Protein AF-A0A4U3AZI5-F1 (afdb_monomer_lite)

Secondary structure (DSSP, 8-state):
--HHHHHHHHHHHT-TTS-SEETTEE-S-S------HHHHHHHHHHHHHHHHHHHHHHHHHTTS-HHHHHHTT--GGGHHHHT----SSS-SS--------GGG-

Radius of gyration: 21.15 Å; chains: 1; bounding box: 40×31×58 Å

Structure (mmCIF, N/CA/C/O backbone):
data_AF-A0A4U3AZI5-F1
#
_entry.id   AF-A0A4U3AZI5-F1
#
loop_
_atom_site.group_PDB
_atom_site.id
_atom_site.type_symbol
_atom_site.label_atom_id
_atom_site.label_alt_id
_atom_site.label_comp_id
_atom_site.label_asym_id
_atom_site.label_entity_id
_atom_site.label_seq_id
_atom_site.pdbx_PDB_ins_code
_atom_site.Cartn_x
_atom_site.Cartn_y
_atom_site.Cartn_z
_atom_site.occupancy
_atom_site.B_iso_or_equiv
_atom_site.auth_seq_id
_atom_site.auth_comp_id
_atom_site.auth_asym_id
_atom_site.auth_atom_id
_atom_site.pdbx_PDB_model_num
ATOM 1 N N . MET A 1 1 ? 6.540 19.844 -32.764 1.00 66.69 1 MET A N 1
ATOM 2 C CA . MET A 1 1 ? 6.339 18.634 -31.931 1.00 66.69 1 MET A CA 1
ATOM 3 C C . MET A 1 1 ? 7.691 17.937 -31.779 1.00 66.69 1 MET A C 1
ATOM 5 O O . MET A 1 1 ? 8.372 17.793 -32.791 1.00 66.69 1 MET A O 1
ATOM 9 N N . SER A 1 2 ? 8.135 17.612 -30.559 1.00 89.12 2 SER A N 1
ATOM 10 C CA . SER A 1 2 ? 9.467 17.022 -30.317 1.00 89.12 2 SER A CA 1
ATOM 11 C C . SER A 1 2 ? 9.556 15.577 -30.831 1.00 89.12 2 SER A C 1
ATOM 13 O O . SER A 1 2 ? 8.527 14.937 -31.050 1.00 89.12 2 SER A O 1
ATOM 15 N N . GLN A 1 3 ? 10.779 15.067 -31.036 1.00 91.88 3 GLN A N 1
ATOM 16 C CA . GLN A 1 3 ? 11.016 13.662 -31.406 1.00 91.88 3 GLN A CA 1
ATOM 17 C C . GLN A 1 3 ? 10.402 12.712 -30.368 1.00 91.88 3 GLN A C 1
ATOM 19 O O . GLN A 1 3 ? 9.642 11.823 -30.727 1.00 91.88 3 GLN A O 1
ATOM 24 N N . TYR A 1 4 ? 10.604 13.022 -29.087 1.00 91.19 4 TYR A N 1
ATOM 25 C CA . TYR A 1 4 ? 9.994 12.334 -27.954 1.00 91.19 4 TYR A CA 1
ATOM 26 C C . TYR A 1 4 ? 8.475 12.143 -28.090 1.00 91.19 4 TYR A C 1
ATOM 28 O O . TYR A 1 4 ? 7.979 11.027 -27.982 1.00 91.19 4 TYR A O 1
ATOM 36 N N . ILE A 1 5 ? 7.730 13.223 -28.370 1.00 90.94 5 ILE A N 1
ATOM 37 C CA . ILE A 1 5 ? 6.263 13.161 -28.481 1.00 90.94 5 ILE A CA 1
ATOM 38 C C . ILE A 1 5 ? 5.841 12.252 -29.644 1.00 90.94 5 ILE A C 1
ATOM 40 O O . ILE A 1 5 ? 4.849 11.533 -29.524 1.00 90.94 5 ILE A O 1
ATOM 44 N N . ARG A 1 6 ? 6.583 12.269 -30.762 1.00 92.94 6 ARG A N 1
ATOM 45 C CA . ARG A 1 6 ? 6.298 11.401 -31.914 1.00 92.94 6 ARG A CA 1
ATOM 46 C C . ARG A 1 6 ? 6.505 9.933 -31.565 1.00 92.94 6 ARG A C 1
ATOM 48 O O . ARG A 1 6 ? 5.579 9.149 -31.745 1.00 92.94 6 ARG A O 1
ATOM 55 N N . ASP A 1 7 ? 7.667 9.598 -31.016 1.00 92.75 7 ASP A N 1
ATOM 56 C CA . ASP A 1 7 ? 8.034 8.210 -30.722 1.00 92.75 7 ASP A CA 1
ATOM 57 C C . ASP A 1 7 ? 7.118 7.608 -29.655 1.00 92.75 7 ASP A C 1
ATOM 59 O O . ASP A 1 7 ? 6.629 6.487 -29.793 1.00 92.75 7 ASP A O 1
ATOM 63 N N . ARG A 1 8 ? 6.791 8.401 -28.629 1.00 92.25 8 ARG A N 1
ATOM 64 C CA . ARG A 1 8 ? 5.822 8.045 -27.595 1.00 92.25 8 ARG A CA 1
ATOM 65 C C . ARG A 1 8 ? 4.450 7.726 -28.178 1.00 92.25 8 ARG A C 1
ATOM 67 O O . ARG A 1 8 ? 3.861 6.693 -27.856 1.00 92.25 8 ARG A O 1
ATOM 74 N N . LYS A 1 9 ? 3.936 8.617 -29.031 1.00 91.56 9 LYS A N 1
ATOM 75 C CA . LYS A 1 9 ? 2.623 8.457 -29.663 1.00 91.56 9 LYS A CA 1
ATOM 76 C C . LYS A 1 9 ? 2.597 7.232 -30.575 1.00 91.56 9 LYS A C 1
ATOM 78 O O . LYS A 1 9 ? 1.633 6.474 -30.539 1.00 91.56 9 LYS A O 1
ATOM 83 N N . GLU A 1 10 ? 3.656 7.008 -31.350 1.00 93.44 10 GLU A N 1
ATOM 84 C CA . GLU A 1 10 ? 3.783 5.822 -32.199 1.00 93.44 10 GLU A CA 1
ATOM 85 C C . GLU A 1 10 ? 3.831 4.536 -31.363 1.00 93.44 10 GLU A C 1
ATOM 87 O O . GLU A 1 10 ? 3.127 3.572 -31.667 1.00 93.44 10 GLU A O 1
ATOM 92 N N . PHE A 1 11 ? 4.600 4.516 -30.275 1.00 92.25 11 PHE A N 1
ATOM 93 C CA . PHE A 1 11 ? 4.698 3.357 -29.394 1.00 92.25 11 PHE A CA 1
ATOM 94 C C . PHE A 1 11 ? 3.354 2.999 -28.754 1.00 92.25 11 PHE A C 1
ATOM 96 O O . PHE A 1 11 ? 2.910 1.856 -28.869 1.00 92.25 11 PHE A O 1
ATOM 103 N N . TYR A 1 12 ? 2.679 3.966 -28.126 1.00 92.31 12 TYR A N 1
ATOM 104 C CA . TYR A 1 12 ? 1.413 3.708 -27.439 1.00 92.31 12 TYR A CA 1
ATOM 105 C C . TYR A 1 12 ? 0.230 3.482 -28.385 1.00 92.31 12 TYR A C 1
ATOM 107 O O . TYR A 1 12 ? -0.721 2.809 -27.996 1.00 92.31 12 TYR A O 1
ATOM 115 N N . SER A 1 13 ? 0.315 3.906 -29.653 1.00 92.81 13 SER A N 1
ATOM 116 C CA . SER A 1 13 ? -0.700 3.573 -30.668 1.00 92.81 13 SER A CA 1
ATOM 117 C C . SER A 1 13 ? -0.877 2.061 -30.883 1.00 92.81 13 SER A C 1
ATOM 119 O O . SER A 1 13 ? -1.939 1.615 -31.310 1.00 92.81 13 SER A O 1
ATOM 121 N N . LYS A 1 14 ? 0.139 1.260 -30.527 1.00 94.19 14 LYS A N 1
ATOM 122 C CA . LYS A 1 14 ? 0.125 -0.211 -30.589 1.00 9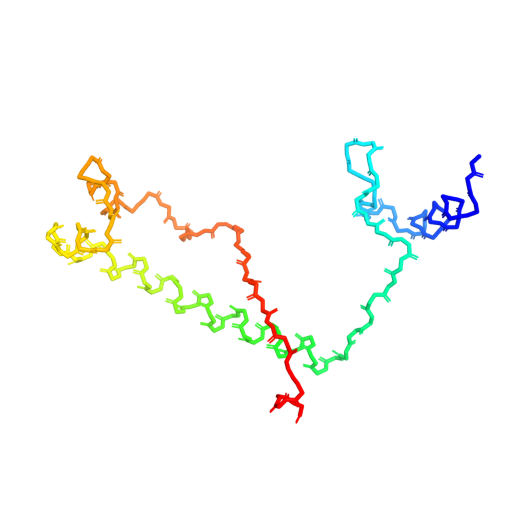4.19 14 LYS A CA 1
ATOM 123 C C . LYS A 1 14 ? -0.688 -0.853 -29.454 1.00 94.19 14 LYS A C 1
ATOM 125 O O . LYS A 1 14 ? -0.975 -2.045 -29.520 1.00 94.19 14 LYS A O 1
ATOM 130 N N . TYR A 1 15 ? -1.067 -0.083 -28.431 1.00 91.81 15 TYR A N 1
ATOM 131 C CA . TYR A 1 15 ? -1.754 -0.555 -27.226 1.00 91.81 15 TYR A CA 1
ATOM 132 C C . TYR A 1 15 ? -3.033 0.261 -26.971 1.00 91.81 15 TYR A C 1
ATOM 134 O O . TYR A 1 15 ? -3.091 1.031 -26.016 1.00 91.81 15 TYR A O 1
ATOM 142 N N . PRO A 1 16 ? -4.094 0.093 -27.782 1.00 88.88 16 PRO A N 1
ATOM 143 C CA . PRO A 1 16 ? -5.282 0.957 -27.732 1.00 88.88 16 PRO A CA 1
ATOM 144 C C . PRO A 1 16 ? -6.053 0.906 -26.401 1.00 88.88 16 PRO A C 1
ATOM 146 O O . PRO A 1 16 ? -6.781 1.838 -26.077 1.00 88.88 16 PRO A O 1
ATOM 149 N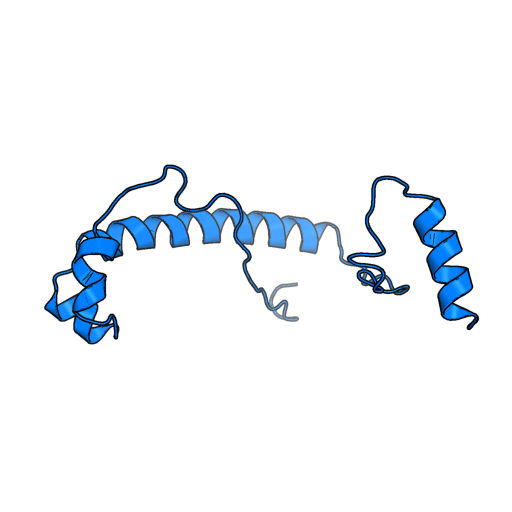 N . ASN A 1 17 ? -5.881 -0.162 -25.615 1.00 91.88 17 ASN A N 1
ATOM 150 C CA . ASN A 1 17 ? -6.506 -0.318 -24.297 1.00 91.88 17 ASN A CA 1
ATOM 151 C C . ASN A 1 17 ? -5.659 0.260 -23.149 1.00 91.88 17 ASN A C 1
ATOM 153 O O . ASN A 1 17 ? -6.062 0.174 -21.992 1.00 91.88 17 ASN A O 1
ATOM 157 N N . PHE A 1 18 ? -4.474 0.799 -23.444 1.00 89.19 18 PHE A N 1
ATOM 158 C CA . PHE A 1 18 ? -3.600 1.423 -22.461 1.00 89.19 18 PHE A CA 1
ATOM 159 C C . PHE A 1 18 ? -3.737 2.944 -22.528 1.00 89.19 18 PHE A C 1
ATOM 161 O O . PHE A 1 18 ? -3.551 3.556 -23.578 1.00 89.19 18 PHE A O 1
ATOM 168 N N . TRP A 1 19 ? -4.035 3.572 -21.394 1.00 89.25 19 TRP A N 1
ATOM 169 C CA . TRP A 1 19 ? -4.210 5.020 -21.310 1.00 89.25 19 TRP A CA 1
ATOM 170 C C . TRP A 1 19 ? -2.872 5.705 -21.051 1.00 89.25 19 TRP A C 1
ATOM 172 O O . TRP A 1 19 ? -2.545 6.076 -19.925 1.00 89.25 19 TRP A O 1
ATOM 182 N N . SER A 1 20 ? -2.069 5.848 -22.108 1.00 89.88 20 SER A N 1
ATOM 183 C CA . SER A 1 20 ? -0.798 6.570 -22.018 1.00 89.88 20 SER A CA 1
ATOM 184 C C . SER A 1 20 ? -0.992 8.054 -21.731 1.00 89.88 20 SER A C 1
ATOM 186 O O . SER A 1 20 ? -0.154 8.651 -21.059 1.00 89.88 20 SER A O 1
ATOM 188 N N . ASP A 1 21 ? -2.089 8.635 -22.214 1.00 91.31 21 ASP A N 1
ATOM 189 C CA . ASP A 1 21 ? -2.500 10.008 -21.929 1.00 91.31 21 ASP A CA 1
ATOM 190 C C . ASP A 1 21 ? -3.704 9.998 -20.986 1.00 91.31 21 ASP A C 1
ATOM 192 O O . ASP A 1 21 ? -4.655 9.240 -21.190 1.00 91.31 21 ASP A O 1
ATOM 196 N N . LEU A 1 22 ? -3.665 10.845 -19.958 1.00 90.56 22 LEU A N 1
ATOM 197 C CA . LEU A 1 22 ? -4.755 11.021 -19.003 1.00 90.56 22 LEU A CA 1
ATOM 198 C C . LEU A 1 22 ? -5.018 12.517 -18.840 1.00 90.56 22 LEU A C 1
ATOM 200 O O . LEU A 1 22 ? -4.095 13.279 -18.569 1.00 90.56 22 LEU A O 1
ATOM 204 N N . TYR A 1 23 ? -6.274 12.934 -19.009 1.00 86.56 23 TYR A N 1
ATOM 205 C CA . TYR A 1 23 ? -6.673 14.350 -18.969 1.00 86.56 23 TYR A CA 1
ATOM 206 C C . TYR A 1 23 ? -5.887 15.235 -19.950 1.00 86.56 23 TYR A C 1
ATOM 208 O O . TYR A 1 23 ? -5.451 16.320 -19.587 1.00 86.56 23 TYR A O 1
ATOM 216 N N . GLU A 1 24 ? -5.659 14.741 -21.172 1.00 83.19 24 GLU A N 1
ATOM 217 C CA . GLU A 1 24 ? -4.864 15.420 -22.217 1.00 83.19 24 GLU A CA 1
ATOM 218 C C . GLU A 1 24 ? -3.387 15.658 -21.846 1.00 83.19 24 GLU A C 1
ATOM 220 O O . GLU A 1 24 ? -2.629 16.245 -22.618 1.00 83.19 24 GLU A O 1
ATOM 225 N N . CYS A 1 25 ? -2.956 15.144 -20.694 1.00 84.62 25 CYS A N 1
ATOM 226 C CA . CYS A 1 25 ? -1.587 15.192 -20.223 1.00 84.62 25 CYS A CA 1
ATOM 227 C C . CYS A 1 25 ? -0.891 13.856 -20.459 1.00 84.62 25 CYS A C 1
ATOM 229 O O . CYS A 1 25 ? -1.490 12.777 -20.420 1.00 84.62 25 CYS A O 1
ATOM 231 N N . GLU A 1 26 ? 0.421 13.937 -20.637 1.00 87.12 26 GLU A N 1
ATOM 232 C CA . GLU A 1 26 ? 1.282 12.770 -20.621 1.00 87.12 26 GLU A CA 1
ATOM 233 C C . GLU A 1 26 ? 1.221 12.093 -19.245 1.00 87.12 26 GLU A C 1
ATOM 235 O O . GLU A 1 26 ? 1.699 12.632 -18.248 1.00 87.12 26 GLU A O 1
ATOM 240 N N . TYR A 1 27 ? 0.625 10.901 -19.203 1.00 89.38 27 TYR A N 1
ATOM 241 C CA . TYR A 1 27 ? 0.524 10.104 -17.984 1.00 89.38 27 TYR A CA 1
ATOM 242 C C . TYR A 1 27 ? 1.643 9.065 -17.896 1.00 89.38 27 TYR A C 1
ATOM 244 O O . TYR A 1 27 ? 2.292 8.921 -16.864 1.00 89.38 27 TYR A O 1
ATOM 252 N N . SER A 1 28 ? 1.897 8.350 -18.992 1.00 89.06 28 SER A N 1
ATOM 253 C CA . SER A 1 28 ? 2.996 7.383 -19.087 1.00 89.06 28 SER A CA 1
ATOM 254 C C . SER A 1 28 ? 4.155 7.939 -19.900 1.00 89.06 28 SER A C 1
ATOM 256 O O . SER A 1 28 ? 3.934 8.443 -20.999 1.00 89.06 28 SER A O 1
ATOM 258 N N . LEU A 1 29 ? 5.374 7.822 -19.375 1.00 88.38 29 LEU A N 1
ATOM 259 C CA . LEU A 1 29 ? 6.595 8.283 -20.035 1.00 88.38 29 LEU A CA 1
ATOM 260 C C . LEU A 1 29 ? 7.038 7.320 -21.138 1.00 88.38 29 LEU A C 1
ATOM 262 O O . LEU A 1 29 ? 6.874 6.108 -21.021 1.00 88.38 29 LEU A O 1
ATOM 266 N N . PHE A 1 30 ? 7.719 7.837 -22.161 1.00 86.12 30 PHE A N 1
ATOM 267 C CA . PHE A 1 30 ? 8.366 7.019 -23.193 1.00 86.12 30 PHE A CA 1
ATOM 268 C C . PHE A 1 30 ? 9.723 6.458 -22.733 1.00 86.12 30 PHE A C 1
ATOM 270 O O . PHE A 1 30 ? 10.740 6.542 -23.418 1.00 86.12 30 PHE A O 1
ATOM 277 N N . HIS A 1 31 ? 9.741 5.901 -21.526 1.00 82.00 31 HIS A N 1
ATOM 278 C CA . HIS A 1 31 ? 10.870 5.175 -20.970 1.00 82.00 31 HIS A CA 1
ATOM 279 C C . HIS A 1 31 ? 10.344 3.976 -20.188 1.00 82.00 31 HIS A C 1
ATOM 281 O O . HIS A 1 31 ? 9.438 4.108 -19.366 1.00 82.00 31 HIS A O 1
ATOM 287 N N . VAL A 1 32 ? 10.906 2.799 -20.451 1.00 77.38 32 VAL A N 1
ATOM 288 C CA . VAL A 1 32 ? 10.493 1.562 -19.790 1.00 77.38 32 VAL A CA 1
ATOM 289 C C . VAL A 1 32 ? 11.509 1.227 -18.712 1.00 77.38 32 VAL A C 1
ATOM 291 O O . VAL A 1 32 ? 12.681 1.005 -19.004 1.00 77.38 32 VAL A O 1
ATOM 294 N N . PHE A 1 33 ? 11.046 1.144 -17.468 1.00 85.38 33 PHE A N 1
ATOM 295 C CA . PHE A 1 33 ? 11.826 0.578 -16.378 1.00 85.38 33 PHE A CA 1
ATOM 296 C C . PHE A 1 33 ? 11.581 -0.933 -16.321 1.00 85.38 33 PHE A C 1
ATOM 298 O O . PHE A 1 33 ? 10.510 -1.387 -15.917 1.00 85.38 33 PHE A O 1
ATOM 305 N N . SER A 1 34 ? 12.552 -1.722 -16.779 1.00 87.75 34 SER A N 1
ATOM 306 C CA . SER A 1 34 ? 12.439 -3.181 -16.788 1.00 87.75 34 SER A CA 1
ATOM 307 C C . SER A 1 34 ? 12.707 -3.775 -15.406 1.00 87.75 34 SER A C 1
ATOM 309 O O . SER A 1 34 ? 13.699 -3.433 -14.767 1.00 87.75 34 SER A O 1
ATOM 311 N N . ILE A 1 35 ? 11.884 -4.740 -14.997 1.00 91.56 35 ILE A N 1
ATOM 312 C CA . ILE A 1 35 ? 12.107 -5.568 -13.806 1.00 91.56 35 ILE A CA 1
ATOM 313 C C . ILE A 1 35 ? 12.177 -7.046 -14.190 1.00 91.56 35 ILE A C 1
ATOM 315 O O . ILE A 1 35 ? 11.651 -7.457 -15.225 1.00 91.56 35 ILE A O 1
ATOM 319 N N . THR A 1 36 ? 12.810 -7.862 -13.348 1.00 93.25 36 THR A N 1
ATOM 320 C CA . THR A 1 36 ? 12.860 -9.312 -13.570 1.00 93.25 36 THR A CA 1
ATOM 321 C C . THR A 1 36 ? 11.532 -9.980 -13.199 1.00 93.25 36 THR A C 1
ATOM 323 O O . THR A 1 36 ? 10.775 -9.491 -12.354 1.00 93.25 36 THR A O 1
ATOM 326 N N . ASN A 1 37 ? 11.274 -11.164 -13.761 1.00 94.88 37 ASN A N 1
ATOM 327 C CA . ASN A 1 37 ? 10.135 -11.993 -13.352 1.00 94.88 37 ASN A CA 1
ATOM 328 C C . ASN A 1 37 ? 10.192 -12.381 -11.865 1.00 94.88 37 ASN A C 1
ATOM 330 O O . ASN A 1 37 ? 9.149 -12.532 -11.231 1.00 94.88 37 ASN A O 1
ATOM 334 N N . GLN A 1 38 ? 11.393 -12.542 -11.301 1.00 93.62 38 GLN A N 1
ATOM 335 C CA . GLN A 1 38 ? 11.573 -12.814 -9.875 1.00 93.62 38 GLN A CA 1
ATOM 336 C C . GLN A 1 38 ? 11.121 -11.620 -9.030 1.00 93.62 38 GLN A C 1
ATOM 338 O O . GLN A 1 38 ? 10.316 -11.801 -8.119 1.00 93.62 38 GLN A O 1
ATOM 343 N N . THR A 1 39 ? 11.556 -10.406 -9.380 1.00 93.62 39 THR A N 1
ATOM 344 C CA . THR A 1 39 ? 11.139 -9.164 -8.710 1.00 93.62 39 THR A CA 1
ATOM 345 C C . THR A 1 39 ? 9.623 -8.991 -8.764 1.00 93.62 39 THR A C 1
ATOM 347 O O . THR A 1 39 ? 8.996 -8.694 -7.751 1.00 93.62 39 THR A O 1
ATOM 350 N N . MET A 1 40 ? 9.008 -9.247 -9.922 1.00 94.94 40 MET A N 1
ATOM 351 C CA . MET A 1 40 ? 7.553 -9.181 -10.078 1.00 94.94 40 MET A CA 1
ATOM 352 C C . MET A 1 40 ? 6.833 -10.158 -9.129 1.00 94.94 40 MET A C 1
ATOM 354 O O . MET A 1 40 ? 5.923 -9.755 -8.404 1.00 94.94 40 MET A O 1
ATOM 358 N N . LYS A 1 41 ? 7.289 -11.417 -9.046 1.00 96.12 41 LYS A N 1
ATOM 359 C CA . LYS A 1 41 ? 6.733 -12.420 -8.117 1.00 96.12 41 LYS A CA 1
ATOM 360 C C . LYS A 1 41 ? 6.919 -12.031 -6.647 1.00 96.12 41 LYS A C 1
ATOM 362 O O . LYS A 1 41 ? 6.011 -12.235 -5.843 1.00 96.12 41 LYS A O 1
ATOM 367 N N . GLN A 1 42 ? 8.071 -11.462 -6.287 1.00 94.69 42 GLN A N 1
ATOM 368 C CA . GLN A 1 42 ? 8.326 -10.964 -4.932 1.00 94.69 42 GLN A CA 1
ATOM 369 C C . GLN A 1 42 ? 7.372 -9.817 -4.570 1.00 94.69 42 GLN A C 1
ATOM 371 O O . GLN A 1 42 ? 6.796 -9.837 -3.484 1.00 94.69 42 GLN A O 1
ATOM 376 N N . LEU A 1 43 ? 7.144 -8.865 -5.483 1.00 95.38 43 LEU A N 1
ATOM 377 C CA . LEU A 1 43 ? 6.199 -7.761 -5.282 1.00 95.38 43 LEU A CA 1
ATOM 378 C C . LEU A 1 43 ? 4.756 -8.253 -5.121 1.00 95.38 43 LEU A C 1
ATOM 380 O O . LEU A 1 43 ? 4.045 -7.759 -4.245 1.00 95.38 43 LEU A O 1
ATOM 384 N N . GLN A 1 44 ? 4.327 -9.245 -5.908 1.00 96.44 44 GLN A N 1
ATOM 385 C CA . GLN A 1 44 ? 3.002 -9.859 -5.752 1.00 96.44 44 GLN A CA 1
ATOM 386 C C . GLN A 1 44 ? 2.849 -1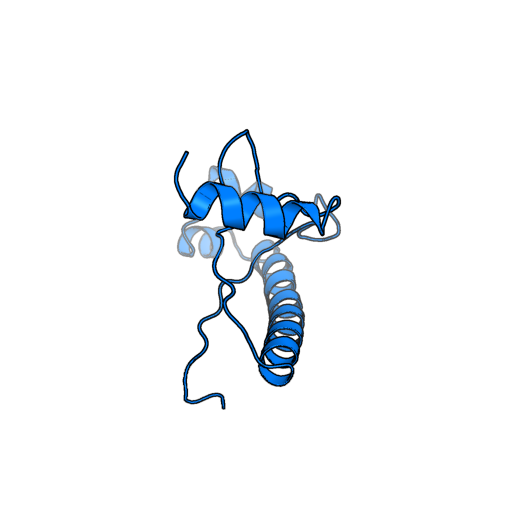0.499 -4.368 1.00 96.44 44 GLN A C 1
ATOM 388 O O . GLN A 1 44 ? 1.920 -10.175 -3.627 1.00 96.44 44 GLN A O 1
ATOM 393 N N . LEU A 1 45 ? 3.811 -11.336 -3.972 1.00 96.81 45 LEU A N 1
ATOM 394 C CA . LEU A 1 45 ? 3.789 -12.009 -2.676 1.00 96.81 45 LEU A CA 1
ATOM 395 C C . LEU A 1 45 ? 3.822 -11.017 -1.503 1.00 96.81 45 LEU A C 1
ATOM 397 O O . LEU A 1 45 ? 3.102 -11.197 -0.516 1.00 96.81 45 LEU A O 1
ATOM 401 N N . ALA A 1 46 ? 4.655 -9.978 -1.596 1.00 96.00 4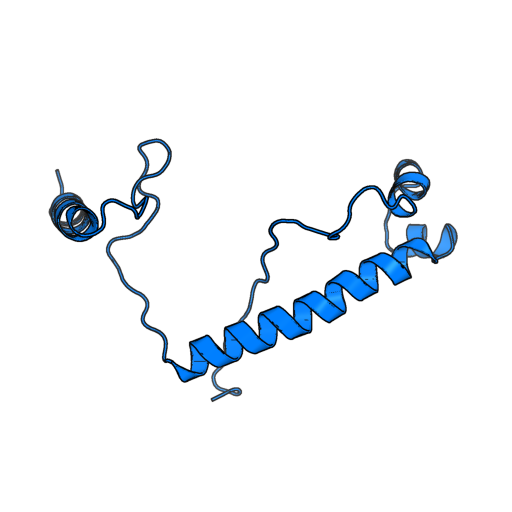6 ALA A N 1
ATOM 402 C CA . ALA A 1 46 ? 4.747 -8.930 -0.587 1.00 96.00 46 ALA A CA 1
ATOM 403 C C . ALA A 1 46 ? 3.418 -8.174 -0.465 1.00 96.00 46 ALA A C 1
ATOM 405 O O . ALA A 1 46 ? 2.888 -8.060 0.638 1.00 96.00 46 ALA A O 1
ATOM 406 N N . THR A 1 47 ? 2.839 -7.744 -1.589 1.00 96.12 47 THR A N 1
ATOM 407 C CA . THR A 1 47 ? 1.529 -7.074 -1.650 1.00 96.12 47 THR A CA 1
ATOM 408 C C . THR A 1 47 ? 0.433 -7.902 -0.981 1.00 96.12 47 THR A C 1
ATOM 410 O O . THR A 1 47 ? -0.288 -7.393 -0.124 1.00 96.12 47 THR A O 1
ATOM 413 N N . GLU A 1 48 ? 0.328 -9.193 -1.307 1.00 95.56 48 GLU A N 1
ATOM 414 C CA . GLU A 1 48 ? -0.689 -10.083 -0.732 1.00 95.56 48 GLU A CA 1
ATOM 415 C C . GLU A 1 48 ? -0.537 -10.254 0.784 1.00 95.56 48 GLU A C 1
ATOM 417 O O . GLU A 1 48 ? -1.520 -10.226 1.533 1.00 95.56 48 GLU A O 1
ATOM 422 N N . ARG A 1 49 ? 0.699 -10.442 1.260 1.00 96.00 49 ARG A N 1
ATOM 423 C CA . ARG A 1 49 ? 0.987 -10.619 2.691 1.00 96.00 49 ARG A CA 1
ATOM 424 C C . ARG A 1 49 ? 0.755 -9.328 3.470 1.00 96.00 49 ARG A C 1
ATOM 426 O O . ARG A 1 49 ? 0.103 -9.363 4.514 1.00 96.00 49 ARG A O 1
ATOM 433 N N . MET A 1 50 ? 1.224 -8.201 2.942 1.00 95.19 50 MET A N 1
ATOM 434 C CA . MET A 1 50 ? 1.023 -6.884 3.542 1.00 95.19 50 MET A CA 1
ATOM 435 C C . MET A 1 50 ? -0.457 -6.511 3.580 1.00 95.19 50 MET A C 1
ATOM 437 O O . MET A 1 50 ? -0.923 -6.027 4.607 1.00 95.19 50 MET A O 1
ATOM 441 N N . GLY A 1 51 ? -1.226 -6.828 2.534 1.00 93.00 51 GLY A N 1
ATOM 442 C CA . GLY A 1 51 ? -2.676 -6.627 2.515 1.00 93.00 51 GLY A CA 1
ATOM 443 C C . GLY A 1 51 ? -3.383 -7.353 3.662 1.00 93.00 51 GLY A C 1
ATOM 444 O O . GLY A 1 51 ? -4.175 -6.752 4.385 1.00 93.00 51 GLY A O 1
ATOM 445 N N . LYS A 1 52 ? -3.040 -8.625 3.909 1.00 92.56 52 LYS A N 1
ATOM 446 C CA . LYS A 1 52 ? -3.593 -9.398 5.039 1.00 92.56 52 LYS A CA 1
ATOM 447 C C . LYS A 1 52 ? -3.258 -8.769 6.394 1.00 92.56 52 LYS A C 1
ATOM 449 O O . LYS A 1 52 ? -4.119 -8.724 7.273 1.00 92.56 52 LYS A O 1
ATOM 454 N N . ILE A 1 53 ? -2.026 -8.287 6.567 1.00 93.25 53 ILE A N 1
ATOM 455 C CA . ILE A 1 53 ? -1.597 -7.607 7.797 1.00 93.25 53 ILE A CA 1
ATOM 456 C C . ILE A 1 53 ? -2.360 -6.291 7.963 1.00 93.25 53 ILE A C 1
ATOM 458 O O . ILE A 1 53 ? -2.939 -6.057 9.021 1.00 93.25 53 ILE A O 1
ATOM 462 N N . PHE A 1 54 ? -2.430 -5.473 6.915 1.00 91.56 54 PHE A N 1
ATOM 463 C CA . PHE A 1 54 ? -3.107 -4.180 6.932 1.00 91.56 54 PHE A CA 1
ATOM 464 C C . PHE A 1 54 ? -4.606 -4.318 7.231 1.00 91.56 54 PHE A C 1
ATOM 466 O O . PHE A 1 54 ? -5.138 -3.643 8.101 1.00 91.56 54 PHE A O 1
ATOM 473 N N . PHE A 1 55 ? -5.311 -5.265 6.612 1.00 90.06 55 PHE A N 1
ATOM 474 C CA . PHE A 1 55 ? -6.730 -5.470 6.928 1.00 90.06 55 PHE A CA 1
ATOM 475 C C . PHE A 1 55 ? -6.958 -6.023 8.341 1.00 90.06 55 PHE A C 1
ATOM 477 O O . PHE A 1 55 ? -7.985 -5.743 8.963 1.00 90.06 55 PHE A O 1
ATOM 484 N N . LYS A 1 56 ? -5.988 -6.755 8.904 1.00 91.69 56 LYS A N 1
ATOM 485 C CA . LYS A 1 56 ? -6.031 -7.144 10.318 1.00 91.69 56 LYS A CA 1
ATOM 486 C C . LYS A 1 56 ? -5.931 -5.923 11.239 1.00 91.69 56 LYS A C 1
ATOM 488 O O . LYS A 1 56 ? -6.609 -5.918 12.268 1.00 91.69 56 LYS A O 1
ATOM 493 N N . THR A 1 57 ? -5.144 -4.897 10.898 1.00 90.44 57 THR A N 1
ATOM 494 C CA . THR A 1 57 ? -5.019 -3.700 11.750 1.00 90.44 57 THR A CA 1
ATOM 495 C C . THR A 1 57 ? -6.333 -2.932 11.848 1.00 90.44 57 THR A C 1
ATOM 497 O O . THR A 1 57 ? -6.681 -2.514 12.946 1.00 90.44 57 THR A O 1
ATOM 500 N N . ALA A 1 58 ? -7.132 -2.861 10.777 1.00 89.25 58 ALA A N 1
ATOM 501 C CA . ALA A 1 58 ? -8.467 -2.255 10.821 1.00 89.25 58 ALA A CA 1
ATOM 502 C C . ALA A 1 58 ? -9.369 -2.908 11.887 1.00 89.25 58 ALA A C 1
ATOM 504 O O . ALA A 1 58 ? -10.068 -2.224 12.632 1.00 89.25 58 ALA A O 1
ATOM 505 N N . LYS A 1 59 ? -9.324 -4.242 12.026 1.00 88.56 59 LYS A N 1
ATOM 506 C CA . LYS A 1 59 ? -10.047 -4.949 13.097 1.00 88.56 59 LYS A CA 1
ATOM 507 C C . LYS A 1 59 ? -9.499 -4.613 14.487 1.00 88.56 59 LYS A C 1
ATOM 509 O O . LYS A 1 59 ? -10.282 -4.514 15.424 1.00 88.56 59 LYS A O 1
ATOM 514 N N . LEU A 1 60 ? -8.181 -4.475 14.634 1.00 92.75 60 LEU A N 1
ATOM 515 C CA . LEU A 1 60 ? -7.553 -4.145 15.916 1.00 92.75 60 LEU A CA 1
ATOM 516 C C . LEU A 1 60 ? -7.891 -2.716 16.356 1.00 92.75 60 LEU A C 1
ATOM 518 O O . LEU A 1 60 ? -8.330 -2.539 17.486 1.00 92.75 60 LEU A O 1
ATOM 522 N N . LEU A 1 61 ? -7.781 -1.737 15.451 1.00 92.75 61 LEU A N 1
ATOM 523 C CA . LEU A 1 61 ? -8.088 -0.326 15.712 1.00 92.75 61 LEU A CA 1
ATOM 524 C C . LEU A 1 61 ? -9.515 -0.132 16.241 1.00 92.75 61 LEU A C 1
ATOM 526 O O . LEU A 1 61 ? -9.722 0.608 17.196 1.00 92.75 61 LEU A O 1
ATOM 530 N N . ARG A 1 62 ? -10.496 -0.862 15.694 1.00 92.50 62 ARG A N 1
ATOM 531 C CA . ARG A 1 62 ? -11.897 -0.809 16.154 1.00 92.50 62 ARG A CA 1
ATOM 532 C C . ARG A 1 62 ? -12.103 -1.249 17.608 1.00 92.50 62 ARG A C 1
ATOM 534 O O . ARG A 1 62 ? -13.101 -0.858 18.211 1.00 92.50 62 ARG A O 1
ATOM 541 N N . ASN A 1 63 ? -11.189 -2.055 18.150 1.00 94.06 63 ASN A N 1
ATOM 542 C CA . ASN A 1 63 ? -11.272 -2.611 19.503 1.00 94.06 63 ASN A CA 1
ATOM 543 C C . ASN A 1 63 ? -10.435 -1.842 20.535 1.00 94.06 63 ASN A C 1
ATOM 545 O O . ASN A 1 63 ? -10.469 -2.204 21.707 1.00 94.06 63 ASN A O 1
ATOM 549 N N . LEU A 1 64 ? -9.681 -0.821 20.122 1.00 96.19 64 LEU A N 1
ATOM 550 C CA . LEU A 1 64 ? -8.915 0.008 21.052 1.00 96.19 64 LEU A CA 1
ATOM 551 C C . LEU A 1 64 ? -9.847 0.861 21.922 1.00 96.19 64 LEU A C 1
ATOM 553 O O . LEU A 1 64 ? -10.983 1.153 21.528 1.00 96.19 64 LEU A O 1
ATOM 557 N N . SER A 1 65 ? -9.375 1.255 23.104 1.00 96.94 65 SER A N 1
ATOM 558 C CA . SER A 1 65 ? -10.065 2.244 23.937 1.00 96.94 65 SER A CA 1
ATOM 559 C C . SER A 1 65 ? -9.962 3.643 23.321 1.00 96.94 65 SER A C 1
ATOM 561 O O . SER A 1 65 ? -9.143 3.883 22.430 1.00 96.94 65 SER A O 1
ATOM 563 N N . ASP A 1 66 ? -10.802 4.570 23.778 1.00 97.56 66 ASP A N 1
ATOM 564 C CA . ASP A 1 66 ? -10.737 5.953 23.304 1.00 97.56 66 ASP A CA 1
ATOM 565 C C . ASP A 1 66 ? -9.392 6.591 23.686 1.00 97.56 66 ASP A C 1
ATOM 567 O O . ASP A 1 66 ? -8.786 7.259 22.856 1.00 97.56 66 ASP A O 1
ATOM 571 N N . GLU A 1 67 ? -8.854 6.298 24.874 1.00 98.19 67 GLU A N 1
ATOM 572 C CA . GLU A 1 67 ? -7.535 6.770 25.319 1.00 98.19 67 GLU A CA 1
ATOM 573 C C . GLU A 1 67 ? -6.416 6.292 24.388 1.00 98.19 67 GLU A C 1
ATOM 575 O O . GLU A 1 67 ? -5.566 7.083 23.987 1.00 98.19 67 GLU A O 1
ATOM 580 N N . GLN A 1 68 ? -6.445 5.018 23.988 1.00 97.25 68 GLN A N 1
ATOM 581 C CA . GLN A 1 68 ? -5.461 4.452 23.063 1.00 97.25 68 GLN A CA 1
ATOM 582 C C . GLN A 1 68 ? -5.559 5.081 21.669 1.00 97.25 68 GLN A C 1
ATOM 584 O O . GLN A 1 68 ? -4.545 5.333 21.022 1.00 97.25 68 GLN A O 1
ATOM 589 N N . LEU A 1 69 ? -6.774 5.345 21.184 1.00 96.88 69 LEU A N 1
ATOM 590 C CA . LEU A 1 69 ? -6.968 6.017 19.898 1.00 96.88 69 LEU A CA 1
ATOM 591 C C . LEU A 1 69 ? -6.500 7.480 19.951 1.00 96.88 69 LEU A C 1
ATOM 593 O O . LEU A 1 69 ? -5.917 7.971 18.984 1.00 96.88 69 LEU A O 1
ATOM 597 N N . LEU A 1 70 ? -6.700 8.163 21.077 1.00 97.56 70 LEU A N 1
ATOM 598 C CA . LEU A 1 70 ? -6.192 9.518 21.291 1.00 97.56 70 LEU A CA 1
ATOM 599 C C . LEU A 1 70 ? -4.657 9.546 21.355 1.00 97.56 70 LEU A C 1
ATOM 601 O O . LEU A 1 70 ? -4.050 10.432 20.758 1.00 97.56 70 LEU A O 1
ATOM 605 N N . GLU A 1 71 ? -4.024 8.563 22.000 1.00 97.81 71 GLU A N 1
ATOM 606 C CA . GLU A 1 71 ? -2.559 8.418 22.038 1.00 97.81 71 GLU A CA 1
ATOM 607 C C . GLU A 1 71 ? -1.961 8.196 20.637 1.00 97.81 71 GLU A C 1
ATOM 609 O O . GLU A 1 71 ? -0.898 8.726 20.317 1.00 97.81 71 GLU A O 1
ATOM 614 N N . LEU A 1 72 ? -2.684 7.490 19.760 1.00 95.81 72 LEU A N 1
ATOM 615 C CA . LEU A 1 72 ? -2.329 7.329 18.344 1.00 95.81 72 LEU A CA 1
ATOM 616 C C . LEU A 1 72 ? -2.542 8.601 17.500 1.00 95.81 72 LEU A C 1
ATOM 618 O O . LEU A 1 72 ? -2.207 8.607 16.314 1.00 95.81 72 LEU A O 1
ATOM 622 N N . GLY A 1 73 ? -3.091 9.671 18.082 1.00 97.50 73 GLY A N 1
ATOM 623 C CA . GLY A 1 73 ? -3.283 10.964 17.424 1.00 97.50 73 GLY A CA 1
ATOM 624 C C . GLY A 1 73 ? -4.601 11.113 16.662 1.00 97.50 73 GLY A C 1
ATOM 625 O O . GLY A 1 73 ? -4.744 12.057 15.882 1.00 97.50 73 GLY A O 1
ATOM 626 N N . TYR A 1 74 ? -5.579 10.222 16.863 1.00 96.69 74 TYR A N 1
ATOM 627 C CA . TYR A 1 74 ? -6.904 10.405 16.268 1.00 96.69 74 TYR A CA 1
ATOM 628 C C . TYR A 1 74 ? -7.662 11.547 16.962 1.00 96.69 74 TYR A C 1
ATOM 630 O O . TYR A 1 74 ? -7.681 11.617 18.190 1.00 96.69 74 TYR A O 1
ATOM 638 N N . PRO A 1 75 ? -8.343 12.438 16.218 1.00 97.38 75 PRO A N 1
ATOM 639 C CA . PRO A 1 75 ? -9.132 13.495 16.836 1.00 97.38 75 PRO A CA 1
ATOM 640 C C . PRO A 1 75 ? -10.363 12.904 17.551 1.00 97.38 75 PRO A C 1
ATOM 642 O O . PRO A 1 75 ? -11.000 12.005 16.988 1.00 97.38 75 PRO A O 1
ATOM 645 N N . PRO A 1 76 ? -10.781 13.442 18.719 1.00 97.25 76 PRO A N 1
ATOM 646 C CA . PRO A 1 76 ? -11.930 12.933 19.479 1.00 97.25 76 PRO A CA 1
ATOM 647 C C . PRO A 1 76 ? -13.211 12.779 18.646 1.00 97.25 76 PRO A C 1
ATOM 649 O O . PRO A 1 76 ? -13.936 11.795 18.766 1.00 97.25 76 PRO A O 1
ATOM 652 N N . ALA A 1 77 ? -13.461 13.718 17.727 1.00 97.25 77 ALA A N 1
ATOM 653 C CA . ALA A 1 77 ? -14.631 13.696 16.849 1.00 97.25 77 ALA A CA 1
ATOM 654 C C . ALA A 1 77 ? -14.645 12.521 15.848 1.00 97.25 77 ALA A C 1
ATOM 656 O O . ALA A 1 77 ? -15.692 12.222 15.282 1.00 97.25 77 ALA A O 1
ATOM 657 N N . SER A 1 78 ? -13.507 11.855 15.613 1.00 95.62 78 SER A N 1
ATOM 658 C CA . SER A 1 78 ? -13.393 10.730 14.674 1.00 95.62 78 SER A CA 1
ATOM 659 C C . SER A 1 78 ? -13.587 9.351 15.314 1.00 95.62 78 SER A C 1
ATOM 661 O O . SER A 1 78 ? -13.794 8.376 14.592 1.00 95.62 78 SER A O 1
ATOM 663 N N . LEU A 1 79 ? -13.539 9.246 16.649 1.00 95.44 79 LEU A N 1
ATOM 664 C CA . LEU A 1 79 ? -13.434 7.956 17.345 1.00 95.44 79 LEU A CA 1
ATOM 665 C C . LEU A 1 79 ? -14.626 7.031 17.072 1.00 95.44 79 LEU A C 1
ATOM 667 O O . LEU A 1 79 ? -14.449 5.841 16.802 1.00 95.44 79 LEU A O 1
ATOM 671 N N . SER A 1 80 ? -15.842 7.580 17.061 1.00 93.19 80 SER A N 1
ATOM 672 C CA . SER A 1 80 ? -17.058 6.824 16.740 1.00 93.19 80 SER A CA 1
ATOM 673 C C . SER A 1 80 ? -17.034 6.260 15.315 1.00 93.19 80 SER A C 1
ATOM 675 O O . SER A 1 80 ? -17.474 5.131 15.097 1.00 93.19 80 SER A O 1
ATOM 677 N N . PHE A 1 81 ? -16.461 6.996 14.359 1.00 92.75 81 PHE A N 1
ATOM 678 C CA . PHE A 1 81 ? -16.361 6.581 12.959 1.00 92.75 81 PHE A CA 1
ATOM 679 C C . PHE A 1 81 ? -15.341 5.464 12.749 1.00 92.75 81 PHE A C 1
ATOM 681 O O . PHE A 1 81 ? -15.592 4.563 11.951 1.00 92.75 81 PHE A O 1
ATOM 688 N N . ILE A 1 82 ? -14.229 5.464 13.493 1.00 92.31 82 ILE A N 1
ATOM 689 C CA . ILE A 1 82 ? -13.222 4.390 13.428 1.00 92.31 82 ILE A CA 1
ATOM 690 C C . ILE A 1 82 ? -13.872 3.036 13.719 1.00 92.31 82 ILE A C 1
ATOM 692 O O . ILE A 1 82 ? -13.592 2.058 13.029 1.00 92.31 82 ILE A O 1
ATOM 696 N N . ARG A 1 83 ? -14.784 2.989 14.700 1.00 90.75 83 ARG A N 1
ATOM 697 C CA . ARG A 1 83 ? -15.491 1.772 15.134 1.00 90.75 83 ARG A CA 1
ATOM 698 C C . ARG A 1 83 ? -16.513 1.261 14.115 1.00 90.75 83 ARG A C 1
ATOM 700 O O . ARG A 1 83 ? -16.906 0.096 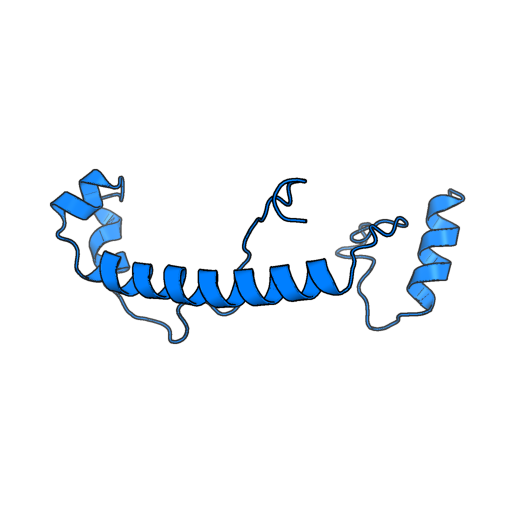14.186 1.00 90.75 83 ARG A O 1
ATOM 707 N N . MET A 1 84 ? -16.929 2.085 13.155 1.00 89.38 84 MET A N 1
ATOM 708 C CA . MET A 1 84 ? -17.894 1.678 12.138 1.00 89.38 84 MET A CA 1
ATOM 709 C C . MET A 1 84 ? -17.288 0.642 11.181 1.00 89.38 84 MET A C 1
ATOM 711 O O . MET A 1 84 ? -16.133 0.723 10.754 1.00 89.38 84 MET A O 1
ATOM 715 N N . LYS A 1 85 ? -18.105 -0.342 10.795 1.00 82.88 85 LYS A N 1
ATOM 716 C CA . LYS A 1 85 ? -17.778 -1.322 9.754 1.00 82.88 85 LYS A CA 1
ATOM 717 C C . LYS A 1 85 ? -18.774 -1.183 8.605 1.00 82.88 85 LYS A C 1
ATOM 719 O O . LYS A 1 85 ? -19.738 -1.935 8.520 1.00 82.88 85 LYS A O 1
ATOM 724 N N . GLY A 1 86 ? -18.558 -0.172 7.765 1.00 73.25 86 GLY A N 1
ATOM 725 C CA . GLY A 1 86 ? -19.475 0.165 6.670 1.00 73.25 86 GLY A CA 1
ATOM 726 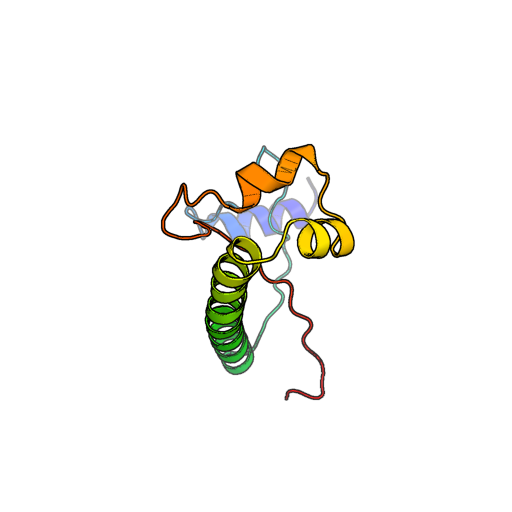C C . GLY A 1 86 ? -19.279 -0.649 5.388 1.00 73.25 86 GLY A C 1
ATOM 727 O O . GLY A 1 86 ? -20.215 -0.770 4.608 1.00 73.25 86 GLY A O 1
ATOM 728 N N . LEU A 1 87 ? -18.087 -1.213 5.161 1.00 73.06 87 LEU A N 1
ATOM 729 C CA . LEU A 1 87 ? -17.721 -1.874 3.905 1.00 73.06 87 LEU A CA 1
ATOM 730 C C . LEU A 1 87 ? -17.055 -3.232 4.149 1.00 73.06 87 LEU A C 1
ATOM 732 O O . LEU A 1 87 ? -16.317 -3.433 5.116 1.00 73.06 87 LEU A O 1
ATOM 736 N N . TYR A 1 88 ? -17.325 -4.166 3.242 1.00 76.75 88 TYR A N 1
ATOM 737 C CA . TYR A 1 88 ? -16.552 -5.389 3.073 1.00 76.75 88 TYR A CA 1
ATOM 738 C C . TYR A 1 88 ? -16.271 -5.521 1.573 1.00 76.75 88 TYR A C 1
ATOM 740 O O . TYR A 1 88 ? -17.231 -5.717 0.823 1.00 76.75 88 TYR A O 1
ATOM 748 N N . PRO A 1 89 ? -15.018 -5.359 1.098 1.00 81.38 89 PRO A N 1
ATOM 749 C CA . PRO A 1 89 ? -13.725 -5.313 1.816 1.00 81.38 89 PRO A CA 1
ATOM 750 C C . PRO A 1 89 ? -13.383 -3.969 2.504 1.00 81.38 89 PRO A C 1
ATOM 752 O O . PRO A 1 89 ? -14.047 -2.966 2.273 1.00 81.38 89 PRO A O 1
ATOM 755 N N . GLU A 1 90 ? -12.316 -3.943 3.324 1.00 86.50 90 GLU A N 1
ATOM 756 C CA . GLU A 1 90 ? -11.796 -2.715 3.980 1.00 86.50 90 GLU A CA 1
ATOM 757 C C . GLU A 1 90 ? -11.284 -1.662 2.971 1.00 86.50 90 GLU A C 1
ATOM 759 O O . GLU A 1 90 ? -11.219 -0.479 3.287 1.00 86.50 90 GLU A O 1
ATOM 764 N N . SER A 1 91 ? -10.914 -2.080 1.754 1.00 87.62 91 SER A N 1
ATOM 765 C CA . SER A 1 91 ? -10.618 -1.198 0.619 1.00 87.62 91 SER A CA 1
ATOM 766 C C . SER A 1 91 ? -10.908 -1.913 -0.704 1.00 87.62 91 SER A C 1
ATOM 768 O O . SER A 1 91 ? -10.726 -3.126 -0.801 1.00 87.62 91 SER A O 1
ATOM 770 N N . VAL A 1 92 ? -11.346 -1.158 -1.719 1.00 88.06 92 VAL A N 1
ATOM 771 C CA . VAL A 1 92 ? -11.556 -1.648 -3.096 1.00 88.06 92 VAL A CA 1
ATOM 772 C C . VAL A 1 92 ? -10.252 -1.599 -3.896 1.00 88.06 92 VAL A C 1
ATOM 774 O O . VAL A 1 92 ? -9.928 -2.545 -4.608 1.00 88.06 92 VAL A O 1
ATOM 777 N N . ILE A 1 93 ? -9.492 -0.508 -3.762 1.00 90.81 93 ILE A N 1
ATOM 778 C CA . ILE A 1 93 ? -8.184 -0.308 -4.394 1.00 90.81 93 ILE A CA 1
ATOM 779 C C . ILE A 1 93 ? -7.266 0.326 -3.350 1.00 90.81 93 ILE A C 1
ATOM 781 O O . ILE A 1 93 ? -7.575 1.376 -2.788 1.00 90.81 93 ILE A O 1
ATOM 785 N N . SER A 1 94 ? -6.129 -0.310 -3.087 1.00 91.12 94 SER A N 1
ATOM 786 C CA . SER A 1 94 ? -5.086 0.202 -2.200 1.00 91.12 94 SER A CA 1
ATOM 787 C C . SER A 1 94 ? -3.721 0.114 -2.873 1.00 91.12 94 SER A C 1
ATOM 789 O O . SER A 1 94 ? -3.515 -0.666 -3.804 1.00 91.12 94 SER A O 1
ATOM 791 N N . ARG A 1 95 ? -2.783 0.940 -2.405 1.00 94.62 95 ARG A N 1
ATOM 792 C CA . ARG A 1 95 ? -1.412 0.997 -2.909 1.00 94.62 95 ARG A CA 1
ATOM 793 C C . ARG A 1 95 ? -0.445 0.813 -1.751 1.00 94.62 95 ARG A C 1
ATOM 795 O O . ARG A 1 95 ? -0.590 1.470 -0.724 1.00 94.62 95 ARG A O 1
ATOM 802 N N . PHE A 1 96 ? 0.529 -0.067 -1.941 1.00 95.56 96 PHE A N 1
ATOM 803 C CA . PHE A 1 96 ? 1.710 -0.138 -1.093 1.00 95.56 96 PHE A CA 1
ATOM 804 C C . PHE A 1 96 ? 2.885 0.479 -1.833 1.00 95.56 96 PHE A C 1
ATOM 806 O O . PHE A 1 96 ? 3.079 0.216 -3.020 1.00 95.56 96 PHE A O 1
ATOM 813 N N . ASP A 1 97 ? 3.674 1.256 -1.105 1.00 95.69 97 ASP A N 1
ATOM 814 C CA . ASP A 1 97 ? 4.910 1.828 -1.610 1.00 95.69 97 ASP A CA 1
ATOM 815 C C . ASP A 1 97 ? 6.064 0.961 -1.076 1.00 95.69 97 ASP A C 1
ATOM 817 O O . ASP A 1 97 ? 6.270 0.850 0.134 1.00 95.69 97 ASP A O 1
ATOM 821 N N . PHE A 1 98 ? 6.773 0.279 -1.981 1.00 94.12 98 PHE A N 1
ATOM 822 C CA . PHE A 1 98 ? 7.893 -0.607 -1.652 1.00 94.12 98 PHE A CA 1
ATOM 823 C C . PHE A 1 98 ? 9.224 0.016 -2.066 1.00 94.12 98 PHE A C 1
ATOM 825 O O . PHE A 1 98 ? 9.322 0.668 -3.104 1.00 94.12 98 PHE A O 1
ATOM 832 N N . VAL A 1 99 ? 10.268 -0.269 -1.289 1.00 91.81 99 VAL A N 1
ATOM 833 C CA . VAL A 1 99 ? 11.658 0.032 -1.644 1.00 91.81 99 VAL A CA 1
ATOM 834 C C . VAL A 1 99 ? 12.377 -1.289 -1.885 1.00 91.81 99 VAL A C 1
ATOM 836 O O . VAL A 1 99 ? 12.427 -2.142 -1.000 1.00 91.81 99 VAL A O 1
ATOM 839 N N . LEU A 1 100 ? 12.917 -1.465 -3.091 1.00 87.62 100 LEU A N 1
ATOM 840 C CA . LEU A 1 100 ? 13.743 -2.618 -3.435 1.00 87.62 100 LEU A CA 1
ATOM 841 C C . LEU A 1 100 ? 15.215 -2.266 -3.200 1.00 87.62 100 LEU A C 1
ATOM 843 O O . LEU A 1 100 ? 15.719 -1.310 -3.785 1.00 87.62 100 LEU A O 1
ATOM 847 N N . THR A 1 101 ? 15.893 -3.039 -2.357 1.00 87.19 101 THR A N 1
ATOM 848 C CA . THR A 1 101 ? 17.321 -2.879 -2.049 1.00 87.19 101 THR A CA 1
ATOM 849 C C . THR A 1 101 ? 18.128 -4.061 -2.588 1.00 87.19 101 THR A C 1
ATOM 851 O O . THR A 1 101 ? 17.574 -5.119 -2.891 1.00 87.19 101 THR A O 1
ATOM 854 N N . SER A 1 102 ? 19.446 -3.882 -2.712 1.00 81.38 102 SER A N 1
ATOM 855 C CA . SER A 1 102 ? 20.394 -4.925 -3.140 1.00 81.38 102 SER A CA 1
ATOM 856 C C . SER A 1 102 ? 20.396 -6.157 -2.236 1.00 81.38 102 SER A C 1
ATOM 858 O O . SER A 1 102 ? 20.692 -7.251 -2.697 1.00 81.38 102 SER A O 1
ATOM 860 N N . ASP A 1 103 ? 20.037 -5.983 -0.967 1.00 69.88 103 ASP A N 1
ATOM 861 C CA . ASP A 1 103 ? 20.169 -7.005 0.077 1.00 69.88 103 ASP A CA 1
ATOM 862 C C . ASP A 1 103 ? 19.077 -8.088 -0.003 1.00 69.88 103 ASP A C 1
ATOM 864 O O . ASP A 1 103 ? 19.104 -9.061 0.744 1.00 69.88 103 ASP A O 1
ATOM 868 N N . ASN A 1 104 ? 18.107 -7.910 -0.907 1.00 54.84 104 ASN A N 1
ATOM 869 C CA . ASN A 1 104 ? 16.990 -8.821 -1.169 1.00 54.84 104 ASN A CA 1
ATOM 870 C C . ASN A 1 104 ? 17.098 -9.535 -2.537 1.00 54.84 104 ASN A C 1
ATOM 872 O O . ASN A 1 104 ? 16.080 -10.029 -3.044 1.00 54.84 104 ASN A O 1
ATOM 876 N N . GLN A 1 105 ? 18.292 -9.559 -3.149 1.00 49.00 105 GLN A N 1
ATOM 877 C CA . GLN A 1 105 ? 18.573 -10.346 -4.361 1.00 49.00 105 GLN A CA 1
ATOM 878 C C . GLN A 1 105 ? 18.936 -11.796 -4.047 1.00 49.00 105 GLN A C 1
ATOM 880 O O . GLN A 1 105 ? 19.804 -12.018 -3.175 1.00 49.00 105 GLN A O 1
#

pLDDT: mean 90.19, std 7.99, range [49.0, 98.19]

Sequence (105 aa):
MSQYIRDRKEFYSKYPNFWSDLYECEYSLFHVFSITNQTMKQLQLATERMGKIFFKTAKLLRNLSDEQLLELGYPPASLSFIRMKGLYPESVISRFDFVLTSDNQ

Organism: NCBI:txid1890302

Foldseek 3Di:
DDPQVVVLCVVCVVPVVDCCDDPNHRPNGPDDDDDDPVVVVVVVVCVVVVVVVVQVVLVVLLPDDLVVVVVVVDDSVCNVVSNDDPDPPPDPDDDDDDDDDPVVD